Protein AF-A0AAW2K991-F1 (afdb_monomer)

Organism: Sesamum radiatum (NCBI:txid300843)

Structure (mmCIF, N/CA/C/O backbone):
data_AF-A0AAW2K991-F1
#
_entry.id   AF-A0AAW2K991-F1
#
loop_
_atom_site.group_PDB
_atom_site.id
_atom_site.type_symbol
_atom_site.label_atom_id
_atom_site.label_alt_id
_atom_site.label_comp_id
_atom_site.label_asym_id
_atom_site.label_entity_id
_atom_site.label_seq_id
_atom_site.pdbx_PDB_ins_code
_atom_site.Cartn_x
_atom_site.Cartn_y
_atom_site.Cartn_z
_atom_site.occupancy
_atom_site.B_iso_or_equiv
_atom_site.auth_seq_id
_atom_site.auth_comp_id
_atom_site.auth_asym_id
_atom_site.auth_atom_id
_atom_site.pdbx_PDB_model_num
ATOM 1 N N . MET A 1 1 ? -16.754 8.674 23.407 1.00 53.91 1 MET A N 1
ATOM 2 C CA . MET A 1 1 ? -15.767 7.774 24.058 1.00 53.91 1 MET A CA 1
ATOM 3 C C . MET A 1 1 ?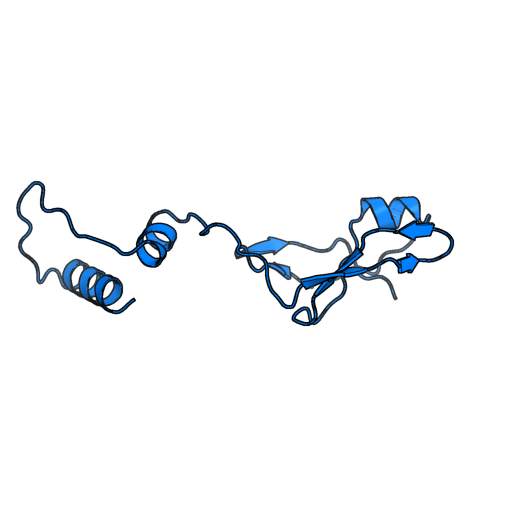 -15.930 7.625 25.583 1.00 53.91 1 MET A C 1
ATOM 5 O O . MET A 1 1 ? -15.910 6.494 26.056 1.00 53.91 1 MET A O 1
ATOM 9 N N . LEU A 1 2 ? -16.143 8.705 26.361 1.00 57.50 2 LEU A N 1
ATOM 10 C CA . LEU A 1 2 ? -16.319 8.651 27.835 1.00 57.50 2 LEU A CA 1
ATOM 11 C C . LEU A 1 2 ? -17.447 7.712 28.322 1.00 57.50 2 LEU A C 1
ATOM 13 O O . LEU A 1 2 ? -17.313 7.096 29.377 1.00 57.50 2 LEU A O 1
ATOM 17 N N . SER A 1 3 ? -18.536 7.561 27.558 1.00 69.56 3 SER A N 1
ATOM 18 C CA . SER A 1 3 ? -19.659 6.687 27.932 1.00 69.56 3 SER A CA 1
ATOM 19 C C . SER A 1 3 ? -19.361 5.192 27.751 1.00 69.56 3 SER A C 1
ATOM 21 O O . SER A 1 3 ? -19.716 4.398 28.618 1.00 69.56 3 SER A O 1
ATOM 23 N N . TYR A 1 4 ? -18.663 4.801 26.678 1.00 75.12 4 TYR A N 1
ATOM 24 C CA . TYR A 1 4 ? -18.360 3.395 26.374 1.00 75.12 4 TYR A CA 1
ATOM 25 C C . TYR A 1 4 ? -17.316 2.794 27.318 1.00 75.12 4 TYR A C 1
ATOM 27 O O . TYR A 1 4 ? -17.515 1.703 27.846 1.00 75.12 4 TYR A O 1
ATOM 35 N N . ALA A 1 5 ? -16.235 3.526 27.609 1.00 79.31 5 ALA A N 1
ATOM 36 C CA . ALA A 1 5 ? -15.207 3.060 28.542 1.00 79.31 5 ALA A CA 1
ATOM 37 C C . ALA A 1 5 ? -15.763 2.877 29.965 1.00 79.31 5 ALA A C 1
ATOM 39 O O . ALA A 1 5 ? -15.456 1.893 30.639 1.00 79.31 5 ALA A O 1
ATOM 40 N N . LYS A 1 6 ? -16.628 3.800 30.409 1.00 80.19 6 LYS A N 1
ATOM 41 C CA . LYS A 1 6 ? -17.318 3.695 31.699 1.00 80.19 6 LYS A CA 1
ATOM 42 C C . LYS A 1 6 ? -18.262 2.490 31.730 1.00 80.19 6 LYS A C 1
ATOM 44 O O . LYS A 1 6 ? -18.234 1.737 32.699 1.00 80.19 6 LYS A O 1
ATOM 49 N N . PHE A 1 7 ? -19.019 2.272 30.652 1.00 78.00 7 PHE A N 1
ATOM 50 C CA . PHE A 1 7 ? -19.894 1.110 30.500 1.00 78.00 7 PHE A CA 1
ATOM 51 C C . PHE A 1 7 ? -19.121 -0.214 30.577 1.00 78.00 7 PHE A C 1
ATOM 53 O O . PHE A 1 7 ? -19.442 -1.055 31.412 1.00 78.00 7 PHE A O 1
ATOM 60 N N . LEU A 1 8 ? -18.051 -0.379 29.790 1.00 81.38 8 LEU A N 1
ATOM 61 C CA . LEU A 1 8 ? -17.218 -1.585 29.838 1.00 81.38 8 LEU A CA 1
ATOM 62 C C . LEU A 1 8 ? -16.611 -1.811 31.225 1.00 81.38 8 LEU A C 1
ATOM 64 O O . LEU A 1 8 ? -16.595 -2.937 31.712 1.00 81.38 8 LEU A O 1
ATOM 68 N N . LYS A 1 9 ? -16.151 -0.750 31.896 1.00 85.25 9 LYS A N 1
ATOM 69 C CA . LYS A 1 9 ? -15.594 -0.853 33.249 1.00 85.25 9 LYS A CA 1
ATOM 70 C C . LYS A 1 9 ? -16.635 -1.337 34.260 1.00 85.25 9 LYS A C 1
ATOM 72 O O . LYS A 1 9 ? -16.294 -2.140 35.125 1.00 85.25 9 LYS A O 1
ATOM 77 N N . GLU A 1 10 ? -17.880 -0.876 34.162 1.00 84.00 10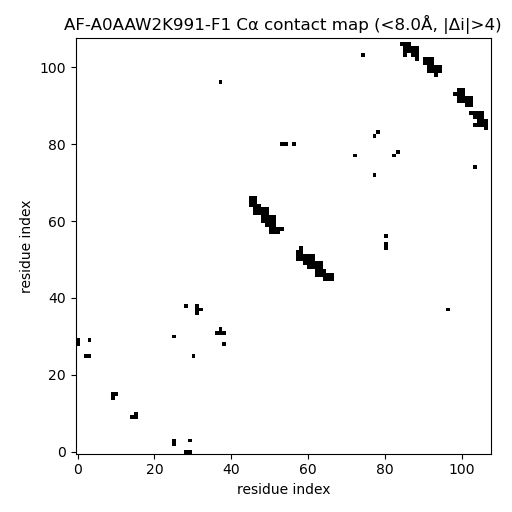 GLU A N 1
ATOM 78 C CA . GLU A 1 10 ? -18.990 -1.326 35.016 1.00 84.00 10 GLU A CA 1
ATOM 79 C C . GLU A 1 10 ? -19.361 -2.794 34.760 1.00 84.00 10 GLU A C 1
ATOM 81 O O . GLU A 1 10 ? -19.578 -3.529 35.726 1.00 84.00 10 GLU A O 1
ATOM 86 N N . VAL A 1 11 ? -19.363 -3.222 33.489 1.00 82.44 11 VAL A N 1
ATOM 87 C CA . VAL A 1 11 ? -19.588 -4.617 33.067 1.00 82.44 11 VAL A CA 1
ATOM 88 C C . VAL A 1 11 ? -18.488 -5.529 33.614 1.00 82.44 11 VAL A C 1
ATOM 90 O O . VAL A 1 11 ? -18.780 -6.483 34.327 1.00 82.44 11 VAL A O 1
ATOM 93 N N . ILE A 1 12 ? -17.219 -5.208 33.336 1.00 83.62 12 ILE A N 1
ATOM 94 C CA . ILE A 1 12 ? -16.056 -6.024 33.726 1.00 83.62 12 ILE A CA 1
ATOM 95 C C . ILE A 1 12 ? -15.913 -6.087 35.248 1.00 83.62 12 ILE A C 1
ATOM 97 O O . ILE A 1 12 ? -15.603 -7.134 35.803 1.00 83.62 12 ILE A O 1
ATOM 101 N N . SER A 1 13 ? -16.170 -4.973 35.940 1.00 89.00 13 SER A N 1
ATOM 102 C CA . SER A 1 13 ? -16.098 -4.933 37.405 1.00 89.00 13 SER A CA 1
ATOM 103 C C . SER A 1 13 ? -17.315 -5.574 38.084 1.00 89.00 13 SER A C 1
ATOM 105 O O . SER A 1 13 ? -17.385 -5.559 39.310 1.00 89.00 13 SER A O 1
ATOM 107 N N . ASN A 1 14 ? -18.299 -6.055 37.313 1.00 79.88 14 ASN A N 1
ATOM 108 C CA . ASN A 1 14 ? -19.569 -6.612 37.783 1.00 79.88 14 ASN A CA 1
ATOM 109 C C . ASN A 1 14 ? -20.298 -5.719 38.811 1.00 79.88 14 ASN A C 1
ATOM 111 O O . ASN A 1 14 ? -21.005 -6.187 39.701 1.00 79.88 14 ASN A O 1
ATOM 115 N N . LYS A 1 15 ? -20.098 -4.397 38.713 1.00 78.75 15 LYS A N 1
ATOM 116 C CA . LYS A 1 15 ? -20.621 -3.412 39.679 1.00 78.75 15 LYS A CA 1
ATOM 117 C C . LYS A 1 15 ? -22.082 -3.050 39.423 1.00 78.75 15 LYS A C 1
ATOM 119 O O . LYS A 1 15 ? -22.680 -2.320 40.212 1.00 78.75 15 LYS A O 1
ATOM 124 N N . ARG A 1 16 ? -22.648 -3.521 38.312 1.00 72.62 16 ARG A N 1
ATOM 125 C CA . ARG A 1 16 ? -23.969 -3.137 37.821 1.00 72.62 16 ARG A CA 1
ATOM 126 C C . ARG A 1 16 ? -24.939 -4.307 37.961 1.00 72.62 16 ARG A C 1
ATOM 128 O O . ARG A 1 16 ? -24.676 -5.393 37.456 1.00 72.62 16 ARG A O 1
ATOM 135 N N . LYS A 1 17 ? -26.067 -4.082 38.640 1.00 77.56 17 LYS A N 1
ATOM 136 C CA . LYS A 1 17 ? -27.184 -5.037 38.691 1.00 77.56 17 LYS A CA 1
ATOM 137 C C . LYS A 1 17 ? -28.073 -4.802 37.475 1.00 77.56 17 LYS A C 1
ATOM 139 O O . LYS A 1 17 ? -28.713 -3.758 37.386 1.00 77.56 17 LYS A O 1
ATOM 144 N N . TRP A 1 18 ? -28.081 -5.754 36.553 1.00 71.75 18 TRP A N 1
ATOM 145 C CA . TRP A 1 18 ? -28.817 -5.660 35.295 1.00 71.75 18 TRP A CA 1
ATOM 146 C C . TRP A 1 18 ? -30.304 -5.921 35.511 1.00 71.75 18 TRP A C 1
ATOM 14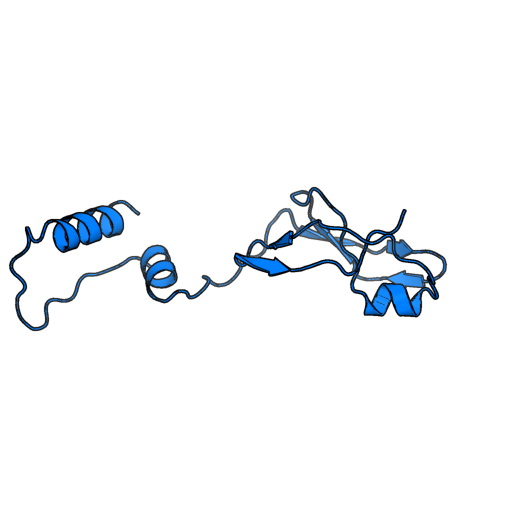8 O O . TRP A 1 18 ? -30.679 -6.898 36.163 1.00 71.75 18 TRP A O 1
ATOM 158 N N . LYS A 1 19 ? -31.159 -5.071 34.941 1.00 77.00 19 LYS A N 1
ATOM 159 C CA . LYS A 1 19 ? -32.576 -5.406 34.751 1.00 77.00 19 LYS A CA 1
ATOM 160 C C . 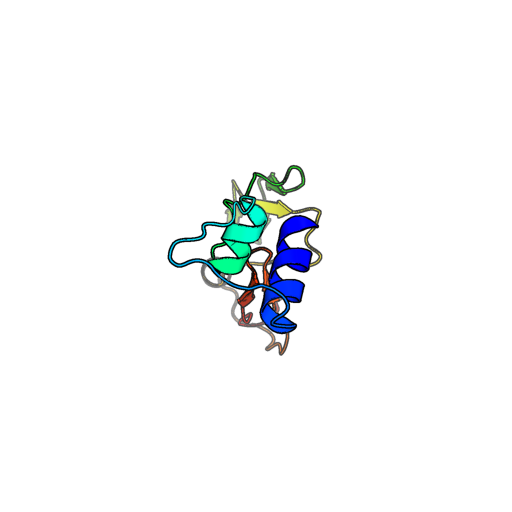LYS A 1 19 ? -32.735 -6.097 33.397 1.00 77.00 19 LYS A C 1
ATOM 162 O O . LYS A 1 19 ? -32.126 -5.669 32.417 1.00 77.00 19 LYS A O 1
ATOM 167 N N . ASN A 1 20 ? -33.554 -7.148 33.324 1.00 71.00 20 ASN A N 1
ATOM 168 C CA . ASN A 1 20 ? -33.864 -7.787 32.042 1.00 71.00 20 ASN A CA 1
ATOM 169 C C . ASN A 1 20 ? -34.418 -6.740 31.061 1.00 71.00 20 ASN A C 1
ATOM 171 O O . ASN A 1 20 ? -35.380 -6.044 31.379 1.00 71.00 20 ASN A O 1
ATOM 175 N N . GLY A 1 21 ? -33.789 -6.625 29.888 1.00 71.50 21 GLY A N 1
ATOM 176 C CA . GLY A 1 21 ? -34.165 -5.658 28.850 1.00 71.50 21 GLY A CA 1
ATOM 177 C C . GLY A 1 21 ? -33.561 -4.253 28.994 1.00 71.50 21 GLY A C 1
ATOM 178 O O . GLY A 1 21 ? -33.955 -3.351 28.256 1.00 71.50 21 GLY A O 1
ATOM 179 N N . GLU A 1 22 ? -32.613 -4.027 29.912 1.00 77.88 22 GLU A N 1
ATOM 180 C CA . GLU A 1 22 ? -31.941 -2.727 30.029 1.00 77.88 22 GLU A CA 1
ATOM 181 C C . GLU A 1 22 ? -31.137 -2.400 28.757 1.00 77.88 22 GLU A C 1
ATOM 183 O O . GLU A 1 22 ? -30.223 -3.126 28.368 1.00 77.88 22 GLU A O 1
ATOM 188 N N . THR A 1 23 ? -31.479 -1.286 28.105 1.00 74.88 23 THR A N 1
ATOM 189 C CA . THR A 1 2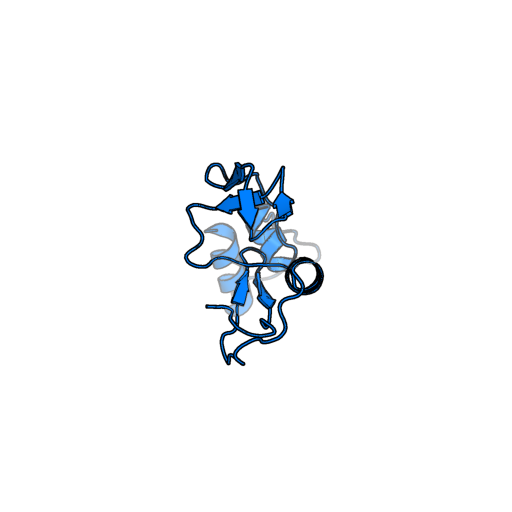3 ? -30.820 -0.818 26.878 1.00 74.88 23 THR A CA 1
ATOM 190 C C . THR A 1 23 ? -29.913 0.367 27.192 1.00 74.88 23 THR A C 1
ATOM 192 O O . THR A 1 23 ? -30.353 1.359 27.772 1.00 74.88 23 THR A O 1
ATOM 195 N N . VAL A 1 24 ? -28.650 0.297 26.770 1.00 77.44 24 VAL A N 1
ATOM 196 C CA . VAL A 1 24 ? -27.685 1.394 26.923 1.00 77.44 24 VAL A CA 1
ATOM 197 C C . VAL A 1 24 ? -27.516 2.118 25.592 1.00 77.44 24 VAL A C 1
ATOM 199 O O . VAL A 1 24 ? -27.205 1.503 24.575 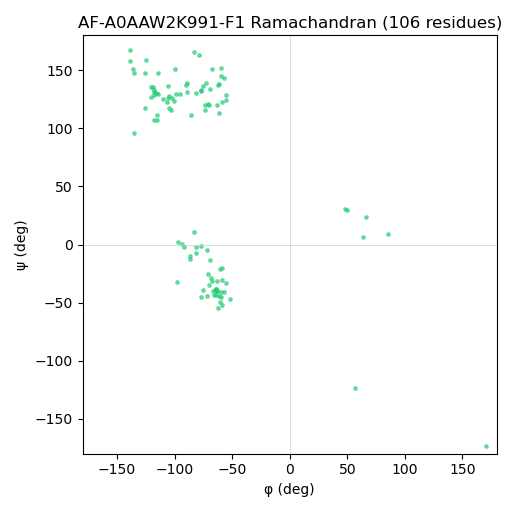1.00 77.44 24 VAL A O 1
ATOM 202 N N . LYS A 1 25 ? -27.700 3.443 25.594 1.00 78.38 25 LYS A N 1
ATOM 203 C CA . LYS A 1 25 ? -27.446 4.276 24.413 1.00 78.38 25 LYS A CA 1
ATOM 204 C C . LYS A 1 25 ? -25.940 4.420 24.191 1.00 78.38 25 LYS A C 1
ATOM 206 O O . LYS A 1 25 ? -25.239 5.011 25.013 1.00 78.38 25 LYS A O 1
ATOM 211 N N . LEU A 1 26 ? -25.459 3.899 23.068 1.00 77.06 26 LEU A N 1
ATOM 212 C CA . LEU A 1 26 ? -24.098 4.101 22.576 1.00 77.06 26 LEU A CA 1
ATOM 213 C C . LEU A 1 26 ? -24.094 5.188 21.496 1.00 77.06 26 LEU A C 1
ATOM 215 O O . LEU A 1 26 ? -25.090 5.374 20.800 1.00 77.06 26 LEU A O 1
ATOM 219 N N . ASN A 1 27 ? -22.979 5.910 21.364 1.00 79.62 27 ASN A N 1
ATOM 220 C CA . ASN A 1 27 ? -22.772 6.783 20.207 1.00 79.62 27 ASN A CA 1
ATOM 221 C C . ASN A 1 27 ? -22.328 5.946 18.990 1.00 79.62 27 ASN A C 1
ATOM 223 O O . ASN A 1 27 ? -21.882 4.807 19.153 1.00 79.62 27 ASN A O 1
ATOM 227 N N . GLU A 1 28 ? -22.436 6.509 17.786 1.00 76.00 28 GLU A N 1
ATOM 228 C CA . GLU A 1 28 ? -22.150 5.794 16.531 1.00 76.00 28 GLU A CA 1
ATOM 229 C C . GLU A 1 28 ? -20.732 5.209 16.482 1.00 76.00 28 GLU A C 1
ATOM 231 O O . GLU A 1 28 ? -20.560 4.058 16.094 1.00 76.00 28 GLU A O 1
ATOM 236 N N . GLU A 1 29 ? -19.725 5.943 16.962 1.00 75.44 29 GLU A N 1
ATOM 237 C CA . GLU A 1 29 ? -18.337 5.463 17.029 1.00 75.44 29 GLU A CA 1
ATOM 238 C C . GLU A 1 29 ? -18.184 4.222 17.919 1.00 75.44 29 GLU A C 1
ATOM 240 O O . GLU A 1 29 ? -17.518 3.255 17.553 1.00 75.44 29 GLU A O 1
ATOM 245 N N . SER A 1 30 ? -18.814 4.229 19.098 1.00 74.62 30 SER A N 1
ATOM 246 C CA . SER A 1 30 ? -18.753 3.098 20.033 1.00 74.62 30 SER A CA 1
ATOM 247 C C . SER A 1 30 ? -19.529 1.900 19.495 1.00 74.62 30 SER A C 1
ATOM 249 O O . SER A 1 30 ? -19.124 0.759 19.705 1.00 74.62 30 SER A O 1
ATOM 251 N N . LEU A 1 31 ? -20.632 2.157 18.785 1.00 77.75 31 LEU A N 1
ATOM 252 C CA . LEU A 1 31 ? -21.423 1.128 18.120 1.00 77.75 31 LEU A CA 1
ATOM 253 C C . LEU A 1 31 ? -20.626 0.470 16.984 1.00 77.75 31 LEU A C 1
ATOM 255 O O . LEU A 1 31 ? -20.621 -0.752 16.877 1.00 77.75 31 LEU A O 1
ATOM 259 N N . ALA A 1 32 ? -19.914 1.266 16.183 1.00 73.69 32 ALA A N 1
ATOM 260 C CA . ALA A 1 32 ? -19.033 0.798 15.118 1.00 73.69 32 ALA A CA 1
ATOM 261 C C . ALA A 1 32 ? -17.921 -0.114 15.667 1.00 73.69 32 ALA A C 1
ATOM 263 O O . ALA A 1 32 ? -17.712 -1.216 15.160 1.00 73.69 32 ALA A O 1
ATOM 264 N N . ILE A 1 33 ? -17.281 0.290 16.773 1.00 76.06 33 ILE A N 1
ATOM 265 C CA . ILE A 1 33 ? -16.281 -0.530 17.475 1.00 76.06 33 ILE A CA 1
ATOM 266 C C . ILE A 1 33 ? -16.893 -1.849 17.967 1.00 76.06 33 ILE A C 1
ATOM 268 O O . ILE A 1 33 ? -16.329 -2.907 17.708 1.00 76.06 33 ILE A O 1
ATOM 272 N N . LEU A 1 34 ? -18.045 -1.806 18.645 1.00 75.81 34 LEU A N 1
ATOM 273 C CA . LEU A 1 34 ? -18.699 -3.002 19.189 1.00 75.81 34 LEU A CA 1
ATOM 274 C C . LEU A 1 34 ? -19.148 -3.975 18.089 1.00 75.81 34 LEU A C 1
ATOM 276 O O . LEU A 1 34 ? -19.043 -5.187 18.251 1.00 75.81 34 LEU A O 1
ATOM 280 N N . GLN A 1 35 ? -19.645 -3.452 16.969 1.00 77.94 35 GLN A N 1
ATOM 281 C CA . GLN A 1 35 ? -20.095 -4.258 15.834 1.00 77.94 35 GLN A CA 1
ATOM 282 C C . GLN A 1 35 ? -18.942 -4.720 14.933 1.00 77.94 35 GLN A C 1
ATOM 284 O O . GLN A 1 35 ? -19.204 -5.407 13.947 1.00 77.94 35 GLN A O 1
ATOM 289 N N . ASN A 1 36 ? -17.691 -4.328 15.226 1.00 70.00 36 ASN A N 1
ATOM 290 C CA . ASN A 1 36 ? -16.548 -4.475 14.317 1.00 70.00 36 ASN A CA 1
ATOM 291 C C . ASN A 1 36 ? -16.857 -3.975 12.895 1.00 70.00 36 ASN A C 1
ATOM 293 O O . ASN A 1 36 ? -16.326 -4.475 11.904 1.00 70.00 36 ASN A O 1
ATOM 297 N N . LYS A 1 37 ? -17.732 -2.973 12.789 1.00 70.69 37 LYS A N 1
ATOM 298 C CA . LYS A 1 37 ? -18.060 -2.324 11.527 1.00 70.69 37 LYS A CA 1
ATOM 299 C C . LYS A 1 37 ? -17.259 -1.048 11.444 1.00 70.69 37 LYS A C 1
ATOM 301 O O . LYS A 1 37 ? -17.256 -0.241 12.367 1.00 70.69 37 LYS A O 1
ATOM 306 N N . LEU A 1 38 ? -16.580 -0.860 10.326 1.00 67.69 38 LEU A N 1
ATOM 307 C CA . LEU A 1 38 ? -15.921 0.406 10.066 1.00 67.69 38 LEU A CA 1
ATOM 308 C C . LEU A 1 38 ? -16.997 1.473 9.833 1.00 67.69 38 LEU A C 1
ATOM 310 O O . LEU A 1 38 ? -17.942 1.212 9.080 1.00 67.69 38 LEU A O 1
ATOM 314 N N . PRO A 1 39 ? -16.883 2.659 10.455 1.00 67.44 39 PRO A N 1
ATOM 315 C CA . PRO A 1 39 ? -17.728 3.776 10.073 1.00 67.44 39 PRO A CA 1
ATOM 316 C C . PRO A 1 39 ? -17.485 4.109 8.590 1.00 67.44 39 PRO A C 1
ATOM 318 O O . PRO A 1 39 ? -16.389 3.853 8.074 1.00 67.44 39 PRO A O 1
ATOM 321 N N . PRO A 1 40 ? -18.486 4.657 7.881 1.00 65.12 40 PRO A N 1
ATOM 322 C CA . PRO A 1 40 ? -18.319 5.045 6.487 1.00 65.12 40 PRO A CA 1
ATOM 323 C C . PRO A 1 40 ? -17.126 6.001 6.349 1.00 65.12 40 PRO A C 1
ATOM 325 O O . PRO A 1 40 ? -17.029 6.989 7.077 1.00 65.12 40 PRO A O 1
ATOM 328 N N . LYS A 1 41 ? -16.200 5.696 5.427 1.00 65.31 41 LYS A N 1
ATOM 329 C CA . LYS A 1 41 ? -15.052 6.569 5.146 1.00 65.31 41 LYS A CA 1
ATOM 330 C C . LYS A 1 41 ? -15.571 7.918 4.650 1.00 65.31 41 LYS A C 1
ATOM 332 O O . LYS A 1 41 ? -16.140 8.006 3.564 1.00 65.31 41 LYS A O 1
ATOM 337 N N . LEU A 1 42 ? -15.355 8.961 5.444 1.00 66.88 42 LEU A N 1
ATOM 338 C CA . LEU A 1 42 ? -15.503 10.337 4.986 1.00 66.88 42 LEU A CA 1
ATOM 339 C C . LEU A 1 42 ? -14.407 10.638 3.955 1.00 66.88 42 LEU A C 1
ATOM 341 O O . LEU A 1 42 ? -13.327 10.045 4.007 1.00 66.88 42 LEU A O 1
ATOM 345 N N . LYS A 1 43 ? -14.681 11.545 3.008 1.00 70.44 43 LYS A N 1
ATOM 346 C CA . LYS A 1 43 ? -13.637 12.041 2.102 1.00 70.44 43 LYS A CA 1
ATOM 347 C C . LYS A 1 43 ? -12.530 12.671 2.941 1.00 70.44 43 LYS A C 1
ATOM 349 O O . LYS A 1 43 ? -12.800 13.599 3.699 1.00 70.44 43 LYS A O 1
ATOM 354 N N . ASP A 1 44 ? -11.310 12.173 2.788 1.00 71.06 44 ASP A N 1
ATOM 355 C CA . ASP A 1 44 ? -10.138 12.798 3.386 1.00 71.06 44 ASP A CA 1
ATOM 356 C C . ASP A 1 44 ? -9.809 14.081 2.599 1.00 71.06 44 ASP A C 1
ATOM 358 O O . ASP A 1 44 ? -9.557 13.992 1.394 1.00 71.06 44 ASP A O 1
ATOM 362 N N . PRO A 1 45 ? -9.805 15.271 3.231 1.00 73.00 45 PRO A N 1
ATOM 363 C CA . PRO A 1 45 ? -9.434 16.522 2.569 1.00 73.00 45 PRO A CA 1
ATOM 364 C C . PRO A 1 45 ? -8.013 16.518 1.991 1.00 73.00 45 PRO A C 1
ATOM 366 O O . PRO A 1 45 ? -7.706 17.339 1.132 1.00 73.00 45 PRO A O 1
ATOM 369 N N . ARG A 1 46 ? -7.137 15.629 2.476 1.00 79.75 46 ARG A N 1
ATOM 370 C CA . ARG A 1 46 ? -5.732 15.511 2.058 1.00 79.75 46 ARG A CA 1
ATOM 371 C C . ARG A 1 46 ? -5.514 14.513 0.922 1.00 79.75 46 ARG A C 1
ATOM 373 O O . ARG A 1 46 ? -4.386 14.375 0.456 1.00 79.75 46 ARG A O 1
ATOM 380 N N . SER A 1 47 ? -6.579 13.846 0.479 1.00 80.12 47 SER A N 1
ATOM 381 C CA . SER A 1 47 ? -6.569 12.912 -0.642 1.00 80.12 47 SER A CA 1
ATOM 382 C C . SER A 1 47 ? -7.255 13.529 -1.863 1.00 80.12 47 SER A C 1
ATOM 384 O O . SER A 1 47 ? -8.432 13.890 -1.817 1.00 80.12 47 SER A O 1
ATOM 386 N N . PHE A 1 48 ? -6.545 13.613 -2.983 1.00 88.25 48 PHE A N 1
ATOM 387 C CA . PHE A 1 48 ? -7.067 14.123 -4.255 1.00 88.25 48 PHE A CA 1
ATOM 388 C C . PHE A 1 48 ? -6.584 13.266 -5.426 1.00 88.25 48 PHE A C 1
ATOM 390 O O . PHE A 1 48 ? -5.720 12.410 -5.265 1.00 88.25 48 PHE A O 1
ATOM 397 N N . SER A 1 49 ? -7.173 13.441 -6.608 1.00 93.12 49 SER A N 1
ATOM 398 C CA . SER A 1 49 ? -6.719 12.744 -7.815 1.00 93.12 49 SER A CA 1
ATOM 399 C C . SER A 1 49 ? -5.977 13.694 -8.742 1.00 93.12 49 SER A C 1
ATOM 401 O O . SER A 1 49 ? -6.442 14.808 -8.976 1.00 93.12 49 SER A O 1
ATOM 403 N N . ILE A 1 50 ? -4.856 13.231 -9.285 1.00 93.06 50 ILE A N 1
ATOM 404 C CA . ILE A 1 50 ? -4.061 13.924 -10.303 1.00 93.06 50 ILE A CA 1
ATOM 405 C C . ILE A 1 50 ? -3.875 13.033 -11.524 1.00 93.06 50 ILE A C 1
ATOM 407 O O . ILE A 1 50 ? -3.955 11.810 -11.414 1.00 93.06 50 ILE A O 1
ATOM 411 N N . SER A 1 51 ? -3.573 13.631 -12.670 1.00 94.81 51 SER A N 1
ATOM 412 C CA . SER A 1 51 ? -3.012 12.886 -13.792 1.00 94.81 51 SER A CA 1
ATOM 413 C C . SER A 1 51 ? -1.541 12.568 -13.519 1.00 94.81 51 SER A C 1
ATOM 415 O O . SER A 1 51 ? -0.801 13.449 -13.078 1.00 94.81 51 SER A O 1
ATOM 417 N N . CYS A 1 52 ? -1.095 11.348 -13.806 1.00 93.06 52 CYS A N 1
ATOM 418 C CA . CYS A 1 52 ? 0.323 10.997 -13.792 1.00 93.06 52 CYS A CA 1
ATOM 419 C C . CYS A 1 52 ? 0.689 10.094 -14.970 1.00 93.06 52 CYS A C 1
ATOM 421 O O . CYS A 1 52 ? -0.158 9.399 -15.524 1.00 93.06 52 CYS A O 1
ATOM 423 N N . THR A 1 53 ? 1.967 10.081 -15.322 1.00 93.12 53 THR A N 1
ATOM 424 C CA . THR A 1 53 ? 2.523 9.203 -16.352 1.00 93.12 53 THR A CA 1
ATOM 425 C C . THR A 1 53 ? 3.555 8.302 -15.690 1.00 93.12 53 THR A C 1
ATOM 427 O O . THR A 1 53 ? 4.388 8.789 -14.927 1.00 93.12 53 THR A O 1
ATOM 430 N N . ILE A 1 54 ? 3.484 6.994 -15.940 1.00 89.12 54 ILE A N 1
ATOM 431 C CA . ILE A 1 54 ? 4.469 6.017 -15.457 1.00 89.12 54 ILE A CA 1
ATOM 432 C C . ILE A 1 54 ? 4.977 5.247 -16.674 1.00 89.12 54 ILE A C 1
ATOM 434 O O . ILE A 1 54 ? 4.193 4.583 -17.356 1.00 89.12 54 ILE A O 1
ATOM 438 N N . GLY A 1 55 ? 6.277 5.359 -16.961 1.00 86.56 55 GLY A N 1
ATOM 439 C CA . GLY A 1 55 ? 6.831 4.926 -18.245 1.00 86.56 55 GLY A CA 1
ATOM 440 C C . GLY A 1 55 ? 6.126 5.646 -19.397 1.00 86.56 55 GLY A C 1
ATOM 441 O O . GLY A 1 55 ? 6.026 6.867 -19.389 1.00 86.56 55 GLY A O 1
ATOM 442 N N . GLU A 1 56 ? 5.562 4.876 -20.326 1.00 89.06 56 GLU A N 1
ATOM 443 C CA . GLU A 1 56 ? 4.805 5.386 -21.482 1.00 89.06 56 GLU A CA 1
ATOM 444 C C . GLU A 1 56 ? 3.277 5.391 -21.264 1.00 89.06 56 GLU A C 1
ATOM 446 O O . GLU A 1 56 ? 2.508 5.714 -22.171 1.00 89.06 56 GLU A O 1
ATOM 451 N N . ILE A 1 57 ? 2.797 4.996 -20.077 1.00 90.81 57 ILE A N 1
ATOM 452 C CA . ILE A 1 57 ? 1.361 4.885 -19.792 1.00 90.81 57 ILE A CA 1
ATOM 453 C C . ILE A 1 57 ? 0.882 6.109 -19.011 1.00 90.81 57 ILE A C 1
ATOM 455 O O . ILE A 1 57 ? 1.355 6.395 -17.910 1.00 90.81 57 ILE A O 1
ATOM 459 N N . ASN A 1 58 ? -0.122 6.790 -19.564 1.00 94.06 58 ASN A N 1
ATOM 460 C CA . ASN A 1 58 ? -0.808 7.905 -18.918 1.00 94.06 58 ASN A CA 1
ATOM 461 C C . ASN A 1 58 ? -1.991 7.417 -18.069 1.00 94.06 58 ASN A C 1
ATOM 463 O O . ASN A 1 58 ? -2.853 6.673 -18.539 1.00 94.06 58 ASN A O 1
ATOM 467 N N . PHE A 1 59 ? -2.064 7.897 -16.832 1.00 92.06 59 PHE A N 1
ATOM 468 C CA . PHE A 1 59 ? -3.148 7.666 -15.884 1.00 92.06 59 PHE A CA 1
ATOM 469 C C . PHE A 1 59 ? -3.844 8.992 -15.593 1.00 92.06 59 PHE A C 1
ATOM 471 O O . PHE A 1 59 ? -3.282 9.871 -14.948 1.00 92.06 59 PHE A O 1
ATOM 478 N N . GLU A 1 60 ? -5.089 9.144 -16.042 1.00 93.19 60 GLU A N 1
ATOM 479 C CA . GLU A 1 60 ? -5.850 10.387 -15.839 1.00 93.19 60 GLU A CA 1
ATOM 480 C C . GLU A 1 60 ? -6.218 10.639 -14.371 1.00 93.19 60 GLU A C 1
ATOM 482 O O . GLU A 1 60 ? -6.401 11.784 -13.959 1.00 93.19 60 GLU A O 1
ATOM 487 N N . LYS A 1 61 ? -6.370 9.567 -13.583 1.00 90.88 61 LYS A N 1
ATOM 488 C CA . LYS A 1 61 ? -6.813 9.622 -12.186 1.00 90.88 61 LYS A CA 1
ATOM 489 C C . LYS A 1 61 ? -5.958 8.723 -11.308 1.00 90.88 61 LYS A C 1
ATOM 491 O O . LYS A 1 61 ? -6.246 7.539 -11.142 1.00 90.88 61 LYS A O 1
ATOM 496 N N . THR A 1 62 ? -4.968 9.330 -10.682 1.00 92.62 62 THR A N 1
ATOM 497 C CA . THR A 1 62 ? -4.091 8.709 -9.695 1.00 92.62 62 THR A CA 1
ATOM 498 C C . THR A 1 62 ? -4.323 9.362 -8.348 1.00 92.62 62 THR A C 1
ATOM 500 O O . THR A 1 62 ? -4.347 10.586 -8.242 1.00 92.62 62 THR A O 1
ATOM 503 N N . LEU A 1 63 ? -4.536 8.549 -7.315 1.00 91.69 63 LEU A N 1
ATOM 504 C CA . LEU A 1 63 ? -4.739 9.035 -5.956 1.00 91.69 63 LEU A CA 1
ATOM 505 C C . LEU A 1 63 ? -3.420 9.587 -5.397 1.00 91.69 63 LEU A C 1
ATOM 507 O O . LEU A 1 63 ? -2.440 8.856 -5.296 1.00 91.69 63 LEU A O 1
ATOM 511 N N . CYS A 1 64 ? -3.422 10.860 -5.017 1.00 90.69 64 CYS A N 1
ATOM 512 C CA . CYS A 1 64 ? -2.376 11.507 -4.242 1.00 90.69 64 CYS A CA 1
ATOM 513 C C . CYS A 1 64 ? -2.889 11.684 -2.811 1.00 90.69 64 CYS A C 1
ATOM 515 O O . CYS A 1 64 ? -3.895 12.362 -2.591 1.00 90.69 64 CYS A O 1
ATOM 517 N N . ASP A 1 65 ? -2.217 11.044 -1.860 1.00 89.94 65 ASP A N 1
ATOM 518 C CA . ASP A 1 65 ? -2.507 11.145 -0.433 1.00 89.94 65 ASP A CA 1
ATOM 519 C C . ASP A 1 65 ? -1.289 11.746 0.272 1.00 89.94 65 ASP A C 1
ATOM 521 O O . ASP A 1 65 ? -0.262 11.087 0.426 1.00 89.94 65 ASP A O 1
ATOM 525 N N . LEU A 1 66 ? -1.400 13.006 0.703 1.00 87.38 66 LEU A N 1
ATOM 526 C CA . LEU A 1 66 ? -0.315 13.705 1.407 1.00 87.38 66 LEU A CA 1
ATOM 527 C C . LEU A 1 66 ? -0.054 13.141 2.813 1.00 87.38 66 LEU A C 1
ATOM 529 O O . LEU A 1 66 ? 0.943 13.493 3.441 1.00 87.38 66 LEU A O 1
ATOM 533 N N . GLY A 1 67 ? -0.962 12.314 3.337 1.00 87.31 67 GLY A N 1
ATOM 534 C CA . GLY A 1 67 ? -0.783 11.583 4.586 1.00 87.31 67 GLY A CA 1
ATOM 535 C C . GLY A 1 67 ? -0.072 10.240 4.415 1.00 87.31 67 GLY A C 1
ATOM 536 O O . GLY A 1 67 ? 0.339 9.652 5.417 1.00 87.31 67 GLY A O 1
ATOM 537 N N . ALA A 1 68 ? 0.089 9.749 3.183 1.00 87.81 68 ALA A N 1
ATOM 538 C CA . ALA A 1 68 ? 0.765 8.489 2.916 1.00 87.81 68 ALA A CA 1
ATOM 539 C C . ALA A 1 68 ? 2.288 8.677 2.903 1.00 87.81 68 ALA A C 1
ATOM 541 O O . ALA A 1 68 ? 2.826 9.549 2.228 1.00 87.81 68 ALA A O 1
ATOM 542 N N . SER A 1 69 ? 3.000 7.819 3.634 1.00 89.00 69 SER A N 1
ATOM 543 C CA . SER A 1 69 ? 4.469 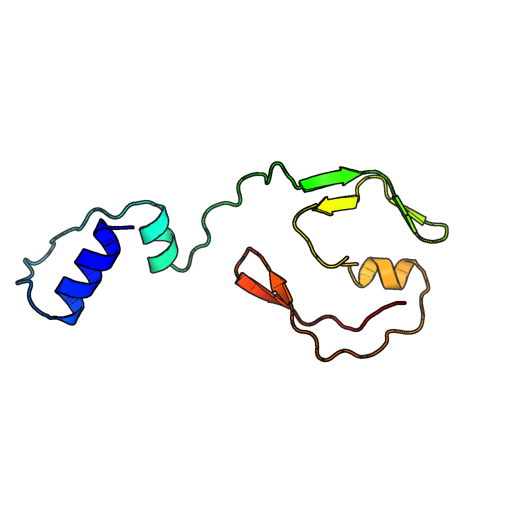7.795 3.643 1.00 89.00 69 SER A CA 1
ATOM 544 C C . SER A 1 69 ? 5.076 6.940 2.527 1.00 89.00 69 SER A C 1
ATOM 546 O O . SER A 1 69 ? 6.290 6.959 2.340 1.00 89.00 69 SER A O 1
ATOM 548 N N . ILE A 1 70 ? 4.252 6.168 1.811 1.00 90.19 70 ILE A N 1
ATOM 549 C CA . ILE A 1 70 ? 4.676 5.242 0.758 1.00 90.19 70 ILE A CA 1
ATOM 550 C C . ILE A 1 70 ? 3.754 5.346 -0.457 1.00 90.19 70 ILE A C 1
ATOM 552 O O . ILE A 1 70 ? 2.556 5.597 -0.322 1.00 90.19 70 ILE A O 1
ATOM 556 N N . ASN A 1 71 ? 4.306 5.067 -1.636 1.00 90.88 71 ASN A N 1
ATOM 557 C CA . ASN A 1 71 ? 3.538 4.936 -2.869 1.00 90.88 71 ASN A CA 1
ATOM 558 C C . ASN A 1 71 ? 3.102 3.482 -3.061 1.00 90.88 71 ASN A C 1
ATOM 560 O O . ASN A 1 71 ? 3.888 2.557 -2.858 1.00 90.88 71 ASN A O 1
ATOM 564 N N . LEU A 1 72 ? 1.852 3.274 -3.473 1.00 92.12 72 LEU A N 1
ATOM 565 C CA . LEU A 1 72 ? 1.311 1.948 -3.760 1.00 92.12 72 LEU A CA 1
ATOM 566 C C . LEU A 1 72 ? 0.898 1.857 -5.224 1.00 92.12 72 LEU A C 1
ATOM 568 O O . LEU A 1 72 ? 0.179 2.715 -5.730 1.00 92.12 72 LEU A O 1
ATOM 572 N N . MET A 1 73 ? 1.297 0.768 -5.877 1.00 91.94 73 MET A N 1
ATOM 573 C CA . MET A 1 73 ? 0.867 0.433 -7.230 1.00 91.94 73 MET A CA 1
ATOM 574 C C . MET A 1 73 ? 0.096 -0.893 -7.211 1.00 91.94 73 MET A C 1
ATOM 576 O O . MET A 1 73 ? 0.599 -1.889 -6.684 1.00 91.94 73 MET A O 1
ATOM 580 N N . PRO A 1 74 ? -1.114 -0.960 -7.793 1.00 92.06 74 PRO A N 1
ATOM 581 C CA . PRO A 1 74 ? -1.787 -2.234 -7.998 1.00 92.06 74 PRO A CA 1
ATOM 582 C C . PRO A 1 74 ? -0.962 -3.142 -8.914 1.00 92.06 74 PRO A C 1
ATOM 584 O O . PRO A 1 74 ? -0.477 -2.707 -9.958 1.00 92.06 74 PRO A O 1
ATOM 587 N N . TYR A 1 75 ? -0.876 -4.431 -8.584 1.00 91.50 75 TYR A N 1
ATOM 588 C CA . TYR A 1 75 ? -0.109 -5.390 -9.387 1.00 91.50 75 TYR A CA 1
ATOM 589 C C . TYR A 1 75 ? -0.591 -5.485 -10.847 1.00 91.50 75 TYR A C 1
ATOM 591 O O . TYR A 1 75 ? 0.199 -5.719 -11.755 1.00 91.50 75 TYR A O 1
ATOM 599 N N . SER A 1 76 ? -1.882 -5.255 -11.101 1.00 90.69 76 SER A N 1
ATOM 600 C CA . SER A 1 76 ? -2.425 -5.203 -12.463 1.00 90.69 76 SER A CA 1
ATOM 601 C C . SER A 1 76 ? -1.834 -4.067 -13.304 1.00 90.69 76 SER A C 1
ATOM 603 O O . SER A 1 76 ? -1.716 -4.218 -14.516 1.00 90.69 76 SER A O 1
ATOM 605 N N . ILE A 1 77 ? -1.458 -2.946 -12.682 1.00 90.62 77 ILE A N 1
ATOM 606 C CA . ILE A 1 77 ? -0.783 -1.834 -13.358 1.00 90.62 77 ILE A CA 1
ATOM 607 C C . ILE A 1 77 ? 0.685 -2.174 -13.596 1.00 90.62 77 ILE A C 1
ATOM 609 O O . ILE A 1 77 ? 1.151 -2.024 -14.720 1.00 90.62 77 ILE A O 1
ATOM 613 N N . PHE A 1 78 ? 1.368 -2.729 -12.592 1.00 91.69 78 PHE A N 1
ATOM 614 C CA . PHE A 1 78 ? 2.734 -3.242 -12.737 1.00 91.69 78 PHE A CA 1
ATOM 615 C C . PHE A 1 78 ? 2.857 -4.219 -13.922 1.00 91.69 78 PHE A C 1
ATOM 617 O O . PHE A 1 78 ? 3.726 -4.066 -14.775 1.00 91.69 78 PHE A O 1
ATOM 624 N N . ALA A 1 79 ? 1.922 -5.170 -14.034 1.00 89.81 79 ALA A N 1
ATOM 625 C CA . ALA A 1 79 ? 1.887 -6.125 -15.140 1.00 89.81 79 ALA A CA 1
ATOM 626 C C . ALA A 1 79 ? 1.646 -5.452 -16.505 1.00 89.81 79 ALA A C 1
ATOM 628 O O . ALA A 1 79 ? 2.258 -5.837 -17.496 1.00 89.81 79 ALA A O 1
ATOM 629 N N . LYS A 1 80 ? 0.781 -4.428 -16.567 1.00 89.50 80 LYS A N 1
ATOM 630 C CA . LYS A 1 80 ? 0.532 -3.654 -17.799 1.00 89.50 80 LYS A CA 1
ATOM 631 C C . LYS A 1 80 ? 1.736 -2.832 -18.243 1.00 89.50 80 LYS A C 1
ATOM 633 O O . LYS A 1 80 ? 1.906 -2.632 -19.439 1.00 89.50 80 LYS A O 1
ATOM 638 N N . LEU A 1 81 ? 2.552 -2.370 -17.299 1.00 90.00 81 LEU A N 1
ATOM 639 C CA . LEU A 1 81 ? 3.790 -1.645 -17.581 1.00 90.00 81 LEU A CA 1
ATOM 640 C C . LEU A 1 81 ? 4.893 -2.560 -18.142 1.00 90.00 81 LEU A C 1
ATOM 642 O O . LEU A 1 81 ? 5.954 -2.067 -18.506 1.00 90.00 81 LEU A O 1
ATOM 646 N N . GLY A 1 82 ? 4.667 -3.879 -18.216 1.00 87.56 82 GLY A N 1
ATOM 647 C CA . GLY A 1 82 ? 5.664 -4.826 -18.714 1.00 87.56 82 GLY A CA 1
ATOM 648 C C . GLY A 1 82 ? 6.888 -4.930 -17.804 1.00 87.56 82 GLY A C 1
ATOM 649 O O . GLY A 1 82 ? 7.968 -5.297 -18.258 1.00 87.56 82 GLY A O 1
ATOM 650 N N . MET A 1 83 ? 6.744 -4.588 -16.524 1.00 83.12 83 MET A N 1
ATOM 651 C CA . MET A 1 83 ? 7.824 -4.689 -15.549 1.00 83.12 83 MET A CA 1
ATOM 652 C C . MET A 1 83 ? 7.993 -6.151 -15.131 1.00 83.12 83 MET A C 1
ATOM 654 O O . MET A 1 83 ? 7.014 -6.8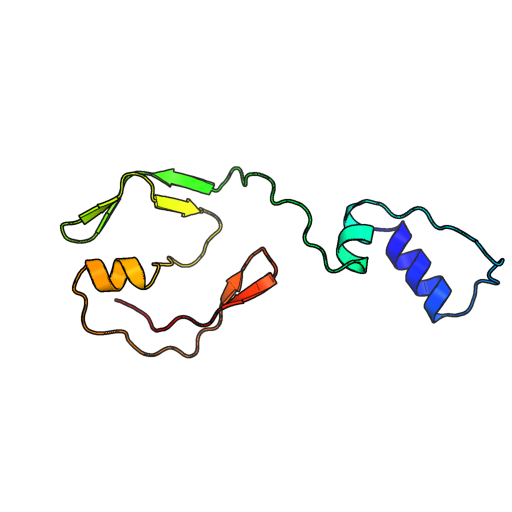47 -14.862 1.00 83.12 83 MET A O 1
ATOM 658 N N . HIS A 1 84 ? 9.234 -6.633 -15.126 1.00 79.00 84 HIS A N 1
ATOM 659 C CA . HIS A 1 84 ? 9.508 -8.067 -14.988 1.00 79.00 84 HIS A CA 1
ATOM 660 C C . HIS A 1 84 ? 9.865 -8.477 -13.561 1.00 79.00 84 HIS A C 1
ATOM 662 O O . HIS A 1 84 ? 9.517 -9.581 -13.144 1.00 79.00 84 HIS A O 1
ATOM 668 N N . GLU A 1 85 ? 10.518 -7.599 -12.800 1.00 88.75 85 GLU A N 1
ATOM 669 C CA . GLU A 1 85 ? 11.096 -7.962 -11.511 1.00 88.75 85 GLU A CA 1
ATOM 670 C C . GLU A 1 85 ? 10.508 -7.133 -10.370 1.00 88.75 85 GLU A C 1
ATOM 672 O O . GLU A 1 85 ? 10.307 -5.924 -10.477 1.00 88.75 85 GLU A O 1
ATOM 677 N N . LEU A 1 86 ? 10.191 -7.830 -9.282 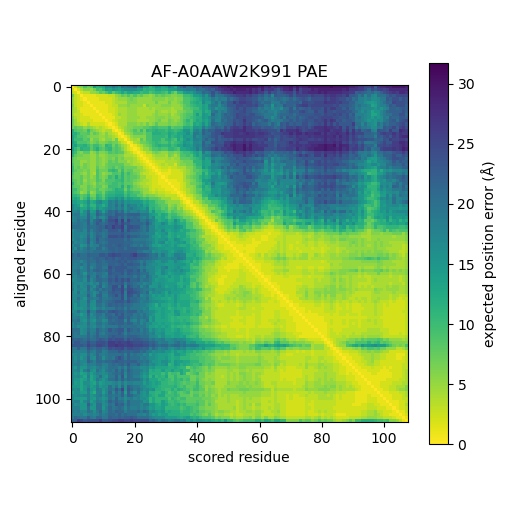1.00 92.44 86 LEU A N 1
ATOM 678 C CA . LEU A 1 86 ? 9.810 -7.253 -8.004 1.00 92.44 86 LEU A CA 1
ATOM 679 C C . LEU A 1 86 ? 10.819 -7.740 -6.980 1.00 92.44 86 LEU A C 1
ATOM 681 O O . LEU A 1 86 ? 10.978 -8.950 -6.813 1.00 92.44 86 LEU A O 1
ATOM 685 N N . THR A 1 87 ? 11.425 -6.818 -6.244 1.00 93.94 87 THR A N 1
ATOM 686 C CA . THR A 1 87 ? 12.276 -7.172 -5.113 1.00 93.94 87 THR A CA 1
ATOM 687 C C . THR A 1 87 ? 11.384 -7.710 -3.995 1.00 93.94 87 THR A C 1
ATOM 689 O O . THR A 1 87 ? 10.490 -6.988 -3.535 1.00 93.94 87 THR A O 1
ATOM 692 N N . PRO A 1 88 ? 11.561 -8.964 -3.540 1.00 93.00 88 PRO A N 1
ATOM 693 C CA . PRO A 1 88 ? 10.767 -9.503 -2.444 1.00 93.00 88 PRO A CA 1
ATOM 694 C C . PRO A 1 88 ? 10.889 -8.632 -1.192 1.00 93.00 88 PRO A C 1
ATOM 696 O O . PRO A 1 88 ? 11.959 -8.112 -0.881 1.00 93.00 88 PRO A O 1
ATOM 699 N N . THR A 1 89 ? 9.794 -8.486 -0.449 1.00 93.88 89 THR A N 1
ATOM 700 C CA . THR A 1 89 ? 9.772 -7.681 0.775 1.00 93.88 89 THR A CA 1
ATOM 701 C C . THR A 1 89 ? 9.050 -8.399 1.903 1.00 93.88 89 THR A C 1
ATOM 703 O O . THR A 1 89 ? 8.096 -9.139 1.674 1.00 93.88 89 THR A O 1
ATOM 706 N N . ILE A 1 90 ? 9.503 -8.157 3.133 1.00 95.62 90 ILE A N 1
ATOM 707 C CA . ILE A 1 90 ? 8.842 -8.611 4.365 1.00 95.62 90 ILE A CA 1
ATOM 708 C C . ILE A 1 90 ? 7.899 -7.545 4.942 1.00 95.62 90 ILE A C 1
ATOM 710 O O . ILE A 1 90 ? 7.297 -7.742 5.999 1.00 95.62 90 ILE A O 1
ATOM 714 N N . VAL A 1 91 ? 7.786 -6.393 4.274 1.00 94.38 91 VAL A N 1
ATOM 715 C CA . VAL A 1 91 ? 6.926 -5.291 4.707 1.00 94.38 91 VAL A CA 1
ATOM 716 C C . VAL A 1 91 ? 5.469 -5.742 4.724 1.00 94.38 91 VAL A C 1
ATOM 718 O O . VAL A 1 91 ? 4.979 -6.388 3.804 1.00 94.38 91 VAL A O 1
ATOM 721 N N . THR A 1 92 ? 4.758 -5.360 5.778 1.00 95.19 92 THR A N 1
ATOM 722 C CA . THR A 1 92 ? 3.316 -5.563 5.913 1.00 95.19 92 THR A CA 1
ATOM 723 C C . THR A 1 92 ? 2.645 -4.203 6.042 1.00 95.19 92 THR A C 1
ATOM 725 O O . THR A 1 92 ? 3.120 -3.342 6.779 1.00 95.19 92 THR A O 1
ATOM 728 N N . LEU A 1 93 ? 1.540 -4.002 5.326 1.00 93.56 93 LEU A N 1
ATOM 729 C CA . LEU A 1 93 ? 0.814 -2.738 5.300 1.00 93.56 93 LEU A CA 1
ATOM 730 C C . LEU A 1 93 ? -0.471 -2.851 6.105 1.00 93.56 93 LEU A C 1
ATOM 732 O O . LEU A 1 93 ? -1.299 -3.715 5.823 1.00 93.56 93 LEU A O 1
ATOM 736 N N . GLN A 1 94 ? -0.666 -1.946 7.058 1.00 92.56 94 GLN A N 1
ATOM 737 C CA . GLN A 1 94 ? -1.954 -1.758 7.710 1.00 92.56 94 GLN A CA 1
ATOM 738 C C . GLN A 1 94 ? -2.615 -0.503 7.147 1.00 92.56 94 GLN A C 1
ATOM 740 O O . GLN A 1 94 ? -2.097 0.603 7.287 1.00 92.56 94 GLN A O 1
ATOM 745 N N . LEU A 1 95 ? -3.749 -0.680 6.476 1.00 88.75 95 LEU A N 1
ATOM 746 C CA . LEU A 1 95 ? -4.483 0.415 5.855 1.00 88.75 95 LEU A CA 1
ATOM 747 C C . LEU A 1 95 ? -5.386 1.123 6.875 1.00 88.75 95 LEU A C 1
ATOM 749 O O . LEU A 1 95 ? -5.691 0.594 7.944 1.00 88.75 95 LEU A O 1
ATOM 753 N N . ALA A 1 96 ? -5.881 2.312 6.522 1.00 82.25 96 ALA A N 1
ATOM 754 C CA . ALA A 1 96 ? -6.780 3.095 7.378 1.00 82.25 96 ALA A CA 1
ATOM 755 C C . ALA A 1 96 ? -8.106 2.376 7.713 1.00 82.25 96 ALA A C 1
ATOM 757 O O . ALA A 1 96 ? -8.762 2.697 8.701 1.00 82.25 96 ALA A O 1
ATOM 758 N N . ASP A 1 97 ? -8.503 1.385 6.909 1.00 83.19 97 ASP A N 1
ATOM 759 C CA . ASP A 1 97 ? -9.641 0.501 7.189 1.00 83.19 97 ASP A CA 1
ATOM 760 C C . ASP A 1 97 ? -9.277 -0.673 8.119 1.00 83.19 97 ASP A C 1
ATOM 762 O O . ASP A 1 97 ? -10.067 -1.594 8.302 1.00 83.19 97 ASP A O 1
ATOM 766 N N . ARG A 1 98 ? -8.083 -0.644 8.722 1.00 84.00 98 ARG A N 1
ATOM 767 C CA . ARG A 1 98 ? -7.510 -1.687 9.583 1.00 84.00 98 ARG A CA 1
ATOM 768 C C . ARG A 1 98 ? -7.251 -3.013 8.872 1.00 84.00 98 ARG A C 1
ATOM 770 O O . ARG A 1 98 ? -6.867 -3.974 9.538 1.00 84.00 98 ARG A O 1
ATOM 777 N N . SER A 1 99 ? -7.427 -3.084 7.553 1.00 87.44 99 SER A N 1
ATOM 778 C CA . SER A 1 99 ? -7.052 -4.271 6.800 1.00 87.44 99 SER A CA 1
ATOM 779 C C . SER A 1 99 ? -5.534 -4.376 6.696 1.00 87.44 99 SER A C 1
ATOM 781 O O . SER A 1 99 ? -4.829 -3.388 6.482 1.00 87.44 99 SER A O 1
ATOM 783 N N . THR A 1 100 ? -5.043 -5.602 6.846 1.00 94.31 100 THR A N 1
ATOM 784 C CA . THR A 1 100 ? -3.635 -5.934 6.653 1.00 94.31 100 THR A CA 1
ATOM 785 C C . THR A 1 100 ? -3.436 -6.448 5.232 1.00 94.31 100 THR A C 1
ATOM 787 O O . THR A 1 100 ? -4.176 -7.322 4.771 1.00 94.31 100 THR A O 1
ATOM 790 N N . LYS A 1 101 ? -2.456 -5.895 4.518 1.00 94.56 101 LYS A N 1
ATOM 791 C CA . LYS A 1 101 ? -2.080 -6.277 3.156 1.00 94.56 101 LYS A CA 1
ATOM 792 C C . LYS A 1 101 ? -0.597 -6.616 3.094 1.00 94.56 101 LYS A C 1
ATOM 794 O O . LYS A 1 101 ? 0.220 -6.011 3.783 1.00 94.56 101 LYS A O 1
ATOM 799 N N . TYR A 1 102 ? -0.273 -7.559 2.221 1.00 94.88 102 TYR A N 1
ATOM 800 C CA . TYR A 1 102 ? 1.084 -8.036 1.988 1.00 94.88 102 TYR A CA 1
ATOM 801 C C . TYR A 1 102 ? 1.467 -7.671 0.551 1.00 94.88 102 TYR A C 1
ATOM 803 O O . TYR A 1 102 ? 0.886 -8.232 -0.385 1.00 94.88 102 TYR A O 1
ATOM 811 N N . PRO A 1 103 ? 2.352 -6.681 0.347 1.00 94.12 103 PRO A N 1
ATOM 812 C CA . PRO A 1 103 ? 2.859 -6.346 -0.974 1.00 94.12 103 PRO A CA 1
ATOM 813 C C . PRO A 1 103 ? 3.563 -7.547 -1.600 1.00 94.12 103 PRO A C 1
ATOM 815 O O . PRO A 1 103 ? 4.227 -8.321 -0.915 1.00 94.12 103 PRO A O 1
ATOM 818 N N . ARG A 1 104 ? 3.443 -7.687 -2.921 1.00 93.75 104 ARG A N 1
ATOM 819 C CA . ARG A 1 104 ? 4.134 -8.755 -3.657 1.00 93.75 104 ARG A CA 1
ATOM 820 C C . ARG A 1 104 ? 5.648 -8.521 -3.737 1.00 93.75 104 ARG A C 1
ATOM 822 O O . ARG A 1 104 ? 6.403 -9.472 -3.884 1.00 93.75 104 ARG A O 1
ATOM 829 N N . GLY A 1 105 ? 6.065 -7.263 -3.642 1.00 94.38 105 GLY A N 1
ATOM 830 C CA . GLY A 1 105 ? 7.451 -6.825 -3.649 1.00 94.38 105 GLY A CA 1
ATOM 831 C C . GLY A 1 105 ? 7.537 -5.307 -3.761 1.00 94.38 105 GLY A C 1
ATOM 832 O O . GLY A 1 105 ? 6.514 -4.618 -3.695 1.00 94.38 105 GLY A O 1
ATOM 833 N N . ILE A 1 106 ? 8.756 -4.812 -3.919 1.00 93.00 106 ILE A N 1
ATOM 834 C CA . ILE A 1 106 ? 9.100 -3.404 -4.107 1.00 93.00 106 ILE A CA 1
ATOM 835 C C . ILE A 1 106 ? 9.689 -3.234 -5.510 1.00 93.00 106 ILE A C 1
ATOM 837 O O . ILE A 1 106 ? 10.308 -4.152 -6.049 1.00 93.00 106 ILE A O 1
ATOM 841 N N . VAL A 1 107 ? 9.441 -2.066 -6.091 1.00 88.38 107 VAL A N 1
ATOM 842 C CA . VAL A 1 107 ? 10.017 -1.596 -7.351 1.00 88.38 107 VAL A CA 1
ATOM 843 C C . VAL A 1 107 ? 10.863 -0.372 -7.015 1.00 88.38 107 VAL A C 1
ATOM 845 O O . VAL A 1 107 ? 10.346 0.506 -6.319 1.00 88.38 107 VAL A O 1
ATOM 848 N N . ASP A 1 108 ? 12.110 -0.348 -7.486 1.00 77.19 108 ASP A N 1
ATOM 849 C CA . ASP A 1 108 ? 13.006 0.820 -7.418 1.00 77.19 108 ASP A CA 1
ATOM 850 C C . ASP A 1 108 ? 12.826 1.749 -8.629 1.00 77.19 108 ASP A C 1
ATOM 852 O O . ASP A 1 108 ? 12.528 1.237 -9.737 1.00 77.19 108 ASP A O 1
#

Radius of gyration: 22.14 Å; Cα contacts (8 Å, |Δi|>4): 85; chains: 1; bounding box: 47×26×61 Å

Foldseek 3Di:
DVQLVVVVCCVVVVVDDDDVPDDDDDDPVSVCVVVVHDDPDDDDPQWDFDWDDDDNDTDRTDIDHPPDPDDDDDVVVVVVVVPDDFAADPDWDQDPSRDIDHDRHHDD

Mean predicted aligned error: 11.66 Å

InterPro domains:
  IPR021109 Aspartic peptidase domain superfamily [G3DSA:2.40.70.10] (25-108)

Nearest PDB structures (foldseek):
  6rbd-assembly1_G  TM=2.285E-01  e=8.366E+00  Saccharomyces cerevisiae S288C

pLDDT: mean 83.71, std 9.35, range [53.91, 95.62]

Secondary structure (DSSP, 8-state):
-HHHHHHHHHHHTT---PPTT--PPPPHHHHHHHTTPPPP-PPPTTEEEEEEEETTEEEEEEEEETT-SS----HHHHHHTT----B-----EE-TTS-EE--S-B--

Sequence (108 aa):
MLSYAKFLKEVISNKRKWKNGETVKLNEESLAILQNKLPPKLKDPRSFSISCTIGEINFEKTLCDLGASINLMPYSIFAKLGMHELTPTIVTLQLADRSTKYPRGIVD

Solvent-accessible surface area (backbone atoms only — not comparable to full-atom values): 7289 Å² total; per-residue (Å²): 111,77,66,57,58,53,49,52,51,36,59,76,66,63,75,60,87,82,57,94,87,72,81,80,93,69,55,72,71,56,46,23,60,75,67,73,41,79,70,82,84,69,87,54,92,61,50,48,71,42,67,48,68,60,92,94,47,77,38,76,74,37,84,45,48,80,84,54,93,70,91,84,78,60,68,72,54,46,56,70,70,68,62,87,76,59,48,77,56,90,64,72,44,74,44,98,86,70,49,76,46,72,60,86,40,47,78,135